Protein AF-A0A6J7SC85-F1 (afdb_monomer_lite)

Structure (mmCIF, N/CA/C/O backbone):
data_AF-A0A6J7SC85-F1
#
_entry.id   AF-A0A6J7SC85-F1
#
loop_
_atom_site.group_PDB
_atom_site.id
_atom_site.type_symbol
_atom_site.label_atom_id
_atom_site.label_alt_id
_atom_site.label_comp_id
_atom_site.label_asym_id
_atom_site.label_entity_id
_atom_site.label_seq_id
_atom_site.pdbx_PDB_ins_code
_atom_site.Cartn_x
_atom_site.Cartn_y
_atom_site.Cartn_z
_atom_site.occupancy
_atom_site.B_iso_or_equiv
_atom_site.auth_seq_id
_atom_site.auth_comp_id
_atom_site.auth_asym_id
_atom_site.auth_atom_id
_atom_site.pdbx_PDB_model_num
ATOM 1 N N . MET A 1 1 ? 9.748 -5.430 8.933 1.00 62.22 1 MET A N 1
ATOM 2 C CA . MET A 1 1 ? 9.141 -5.790 10.232 1.00 62.22 1 MET A CA 1
ATOM 3 C C . MET A 1 1 ? 8.597 -4.599 11.026 1.00 62.22 1 MET A C 1
ATOM 5 O O . MET A 1 1 ? 7.788 -4.850 11.901 1.00 62.22 1 MET A O 1
ATOM 9 N N . GLN A 1 2 ? 8.916 -3.335 10.693 1.00 80.88 2 GLN A N 1
ATOM 10 C CA . GLN A 1 2 ? 8.422 -2.161 11.444 1.00 80.88 2 GLN A CA 1
ATOM 11 C C . GLN A 1 2 ? 6.901 -2.140 11.677 1.00 80.88 2 GLN A C 1
ATOM 13 O O . GLN A 1 2 ? 6.470 -1.886 12.786 1.00 80.88 2 GLN A O 1
ATOM 18 N N . ALA A 1 3 ? 6.080 -2.435 10.663 1.00 82.62 3 ALA A N 1
ATOM 19 C CA . ALA A 1 3 ? 4.622 -2.399 10.821 1.00 82.62 3 ALA A CA 1
ATOM 20 C C . ALA A 1 3 ? 4.093 -3.425 11.841 1.00 82.62 3 ALA A C 1
ATOM 22 O O . ALA A 1 3 ? 3.151 -3.126 12.559 1.00 82.62 3 ALA A O 1
ATOM 23 N N . ILE A 1 4 ? 4.711 -4.610 11.919 1.00 87.44 4 ILE A N 1
ATOM 24 C CA . ILE A 1 4 ? 4.344 -5.634 12.910 1.00 87.44 4 ILE A CA 1
ATOM 25 C C . ILE A 1 4 ? 4.719 -5.149 14.313 1.00 87.44 4 ILE A C 1
ATOM 27 O O . ILE A 1 4 ? 3.898 -5.239 15.214 1.00 87.44 4 ILE A O 1
ATOM 31 N N . TYR A 1 5 ? 5.913 -4.568 14.465 1.00 87.50 5 TYR A N 1
ATOM 32 C CA . TYR A 1 5 ? 6.370 -3.994 15.732 1.00 87.50 5 TYR A CA 1
ATOM 33 C C . TYR A 1 5 ? 5.454 -2.861 16.221 1.00 87.50 5 TYR A C 1
ATOM 35 O O . TYR A 1 5 ? 5.045 -2.853 17.371 1.00 87.50 5 TYR A O 1
ATOM 43 N N . GLU A 1 6 ? 5.059 -1.934 15.341 1.00 87.12 6 GLU A N 1
ATOM 44 C CA . GLU A 1 6 ? 4.137 -0.843 15.705 1.00 87.12 6 GLU A CA 1
ATOM 45 C C . GLU A 1 6 ? 2.759 -1.366 16.139 1.00 87.12 6 GLU A C 1
ATOM 47 O O . GLU A 1 6 ? 2.150 -0.804 17.044 1.00 87.12 6 GLU A O 1
ATOM 52 N N . ILE A 1 7 ? 2.265 -2.435 15.502 1.00 89.69 7 ILE A N 1
ATOM 53 C CA . ILE A 1 7 ? 1.004 -3.087 15.883 1.00 89.69 7 ILE A CA 1
ATOM 54 C C . ILE A 1 7 ? 1.132 -3.754 17.258 1.00 89.69 7 ILE A C 1
ATOM 56 O O . ILE A 1 7 ? 0.226 -3.633 18.080 1.00 89.69 7 ILE A O 1
ATOM 60 N N . GLU A 1 8 ? 2.247 -4.440 17.509 1.00 91.19 8 GLU A N 1
ATOM 61 C CA . GLU A 1 8 ? 2.533 -5.092 18.789 1.00 91.19 8 GLU A CA 1
ATOM 62 C C . GLU A 1 8 ? 2.639 -4.071 19.929 1.00 91.19 8 GLU A C 1
ATOM 64 O O . GLU A 1 8 ? 1.951 -4.214 20.937 1.00 91.19 8 GLU A O 1
ATOM 69 N N . GLU A 1 9 ? 3.400 -2.990 19.737 1.00 90.62 9 GLU A N 1
ATOM 70 C CA . GLU A 1 9 ? 3.529 -1.887 20.701 1.00 90.62 9 GLU A CA 1
ATOM 71 C C . GLU A 1 9 ? 2.191 -1.183 20.971 1.00 90.62 9 GLU A C 1
ATOM 73 O O . GLU A 1 9 ? 1.929 -0.733 22.086 1.00 90.62 9 GLU A O 1
ATOM 78 N N . HIS A 1 10 ? 1.316 -1.086 19.964 1.00 89.56 10 HIS A N 1
ATOM 79 C CA . HIS A 1 10 ? -0.034 -0.546 20.138 1.00 89.56 10 HIS A CA 1
ATOM 80 C C . HIS A 1 10 ? -0.978 -1.519 20.873 1.00 89.56 10 HIS A C 1
ATOM 82 O O . HIS A 1 10 ? -2.034 -1.112 21.354 1.00 89.56 10 HIS A O 1
ATOM 88 N N . GLY A 1 11 ? -0.614 -2.802 20.965 1.00 93.12 11 GLY A N 1
ATOM 89 C CA . GLY A 1 11 ? -1.374 -3.862 21.632 1.00 93.12 11 GLY A CA 1
ATOM 90 C C . GLY A 1 11 ? -2.488 -4.486 20.786 1.00 93.12 11 GLY A C 1
ATOM 91 O O . GLY A 1 11 ? -3.043 -5.515 21.169 1.00 93.12 11 GLY A O 1
ATOM 92 N N . SER A 1 12 ? -2.825 -3.901 19.633 1.00 90.56 12 SER A N 1
ATOM 93 C CA . SER A 1 12 ? -3.784 -4.468 18.680 1.00 90.56 12 SER A CA 1
ATOM 94 C C . SER A 1 12 ? -3.628 -3.852 17.290 1.00 90.56 12 SER A C 1
ATOM 96 O O . SER A 1 12 ? -3.154 -2.727 17.136 1.00 90.56 12 SER A O 1
ATOM 98 N N . GLY A 1 13 ? -4.039 -4.585 16.258 1.00 92.19 13 GLY A N 1
ATOM 99 C CA . GLY A 1 13 ? -4.035 -4.088 14.888 1.00 92.19 13 GLY A CA 1
ATOM 100 C C . GLY A 1 13 ? -4.269 -5.192 13.869 1.00 92.19 13 GLY A C 1
ATOM 101 O O . GLY A 1 13 ? -4.488 -6.352 14.215 1.00 92.19 13 GLY A O 1
ATOM 102 N N . LEU A 1 14 ? -4.226 -4.815 12.594 1.00 91.69 14 LEU A N 1
ATOM 103 C CA . LEU A 1 14 ? -4.472 -5.712 11.471 1.00 91.69 14 LEU A CA 1
ATOM 104 C C . LEU A 1 14 ? -3.461 -5.472 10.353 1.00 91.69 14 LEU A C 1
ATOM 106 O O . LEU A 1 14 ? -3.012 -4.349 10.121 1.00 91.69 14 LEU A O 1
ATOM 110 N N . ILE A 1 15 ? -3.139 -6.540 9.629 1.00 92.06 15 ILE A N 1
ATOM 111 C CA . ILE A 1 15 ? -2.354 -6.478 8.398 1.00 92.06 15 ILE A CA 1
ATOM 112 C C . ILE A 1 15 ? -3.220 -7.032 7.276 1.00 92.06 15 ILE A C 1
ATOM 114 O O . ILE A 1 15 ? -3.550 -8.215 7.270 1.00 92.06 15 ILE A O 1
ATOM 118 N N . ILE A 1 16 ? -3.556 -6.177 6.310 1.00 91.00 16 ILE A N 1
ATOM 119 C CA . ILE A 1 16 ? -4.193 -6.599 5.061 1.00 91.00 16 ILE A CA 1
ATOM 120 C C . ILE A 1 16 ? -3.108 -6.744 4.007 1.00 91.00 16 ILE A C 1
ATOM 122 O O . ILE A 1 16 ? -2.435 -5.776 3.645 1.00 91.00 16 ILE A O 1
ATOM 126 N N . TYR A 1 17 ? -2.942 -7.969 3.523 1.00 91.00 17 TYR A N 1
ATOM 127 C CA . TYR A 1 17 ? -1.978 -8.301 2.487 1.00 91.00 17 TYR A CA 1
ATOM 128 C C . TYR A 1 17 ? -2.689 -8.460 1.138 1.00 91.00 17 TYR A C 1
ATOM 130 O O . TYR A 1 17 ? -3.269 -9.506 0.852 1.00 91.00 17 TYR A O 1
ATOM 138 N N . LEU A 1 18 ? -2.659 -7.403 0.321 1.00 89.69 18 LEU A N 1
ATOM 139 C CA . LEU A 1 18 ? -3.251 -7.384 -1.021 1.00 89.69 18 LEU A CA 1
ATOM 140 C C . LEU A 1 18 ? -2.297 -8.049 -2.017 1.00 89.69 18 LEU A C 1
ATOM 142 O O . LEU A 1 18 ? -1.167 -7.592 -2.193 1.00 89.69 18 LEU A O 1
ATOM 146 N N . ARG A 1 19 ? -2.741 -9.142 -2.646 1.00 84.31 19 ARG A N 1
ATOM 147 C CA . ARG A 1 19 ? -1.888 -9.970 -3.516 1.00 84.31 19 ARG A CA 1
ATOM 148 C C . ARG A 1 19 ? -1.709 -9.388 -4.917 1.00 84.31 19 ARG A C 1
ATOM 150 O O . ARG A 1 19 ? -0.625 -9.516 -5.477 1.00 84.31 19 ARG A O 1
ATOM 157 N N . ASP A 1 20 ? -2.703 -8.671 -5.425 1.00 83.75 20 ASP A N 1
ATOM 158 C CA . ASP A 1 20 ? -2.704 -8.150 -6.799 1.00 83.75 20 ASP A CA 1
ATOM 159 C C . ASP A 1 20 ? -1.982 -6.796 -6.934 1.00 83.75 20 ASP A C 1
ATOM 161 O O . ASP A 1 20 ? -2.133 -6.082 -7.914 1.00 83.75 20 ASP A O 1
ATOM 165 N N . HIS A 1 21 ? -1.184 -6.404 -5.933 1.00 86.31 21 HIS A N 1
ATOM 166 C CA . HIS A 1 21 ? -0.467 -5.118 -5.906 1.00 86.31 21 HIS A CA 1
ATOM 167 C C . HIS A 1 21 ? 1.014 -5.235 -6.281 1.00 86.31 21 HIS A C 1
ATOM 169 O O . HIS A 1 21 ? 1.742 -4.234 -6.265 1.00 86.31 21 HIS A O 1
ATOM 175 N N . GLU A 1 22 ? 1.484 -6.442 -6.604 1.00 87.69 22 GLU A N 1
ATOM 176 C CA . GLU A 1 22 ? 2.860 -6.662 -7.049 1.00 87.69 22 GLU A CA 1
ATOM 177 C C . GLU A 1 22 ? 3.167 -5.812 -8.294 1.00 87.69 22 GLU A C 1
ATOM 179 O O . GLU A 1 22 ? 2.325 -5.639 -9.172 1.00 87.69 22 GLU A O 1
ATOM 184 N N . GLY A 1 23 ? 4.359 -5.211 -8.345 1.00 81.81 23 GLY A N 1
ATOM 185 C CA . GLY A 1 23 ? 4.738 -4.312 -9.444 1.00 81.81 23 GLY A CA 1
ATOM 186 C C . GLY A 1 23 ? 3.936 -3.004 -9.556 1.00 81.81 23 GLY A C 1
ATOM 187 O O . GLY A 1 23 ? 4.108 -2.304 -10.541 1.00 81.81 23 GLY A O 1
ATOM 188 N N . ARG A 1 24 ? 3.123 -2.627 -8.555 1.00 83.81 24 ARG A N 1
ATOM 189 C CA . ARG A 1 24 ? 2.074 -1.584 -8.661 1.00 83.81 24 ARG A CA 1
ATOM 190 C C . ARG A 1 24 ? 0.866 -2.003 -9.510 1.00 83.81 24 ARG A C 1
ATOM 192 O O . ARG A 1 24 ? 0.286 -1.167 -10.186 1.00 83.81 24 ARG A O 1
ATOM 199 N N . GLY A 1 25 ? 0.474 -3.272 -9.446 1.00 84.19 25 GLY A N 1
ATOM 200 C CA . GLY A 1 25 ? -0.714 -3.789 -10.139 1.00 84.19 25 GLY A CA 1
ATOM 201 C C . GLY A 1 25 ? -0.397 -4.525 -11.440 1.00 84.19 25 GLY A C 1
ATOM 202 O O . GLY A 1 25 ? -1.125 -5.434 -11.814 1.00 84.19 25 GLY A O 1
ATOM 203 N N . ILE A 1 26 ? 0.758 -4.250 -12.052 1.00 84.69 26 ILE A N 1
ATOM 204 C CA . ILE A 1 26 ? 1.183 -4.889 -13.313 1.00 84.69 26 ILE A CA 1
ATOM 205 C C . ILE A 1 26 ? 1.615 -6.359 -13.138 1.00 84.69 26 ILE A C 1
ATOM 207 O O . ILE A 1 26 ? 1.806 -7.096 -14.105 1.00 84.69 26 ILE A O 1
ATOM 211 N N . GLY A 1 27 ? 1.812 -6.806 -11.894 1.00 86.69 27 GLY A N 1
ATOM 212 C CA . GLY A 1 27 ? 2.229 -8.165 -11.567 1.00 86.69 27 GLY A CA 1
ATOM 213 C C . GLY A 1 27 ? 3.738 -8.414 -11.679 1.00 86.69 27 GLY A C 1
ATOM 214 O O . GLY A 1 27 ? 4.533 -7.587 -12.130 1.00 86.69 27 GLY A O 1
ATOM 215 N N . LEU A 1 28 ? 4.163 -9.596 -11.220 1.00 88.00 28 LEU A N 1
ATOM 216 C CA . LEU A 1 28 ? 5.585 -9.936 -11.096 1.00 88.00 28 LEU A CA 1
ATOM 217 C C . LEU A 1 28 ? 6.294 -10.064 -12.453 1.00 88.00 28 LEU A C 1
ATOM 219 O O . LEU A 1 28 ? 7.439 -9.639 -12.584 1.00 88.00 28 LEU A O 1
ATOM 223 N N . GLY A 1 29 ? 5.629 -10.649 -13.454 1.00 89.62 29 GLY A N 1
ATOM 224 C CA . GLY A 1 29 ? 6.213 -10.849 -14.784 1.00 89.62 29 GLY A CA 1
ATOM 225 C C . GLY A 1 29 ? 6.560 -9.524 -15.464 1.00 89.62 29 GLY A C 1
ATOM 226 O O . GLY A 1 29 ? 7.682 -9.341 -15.935 1.00 89.62 29 GLY A O 1
ATOM 227 N N . GLU A 1 30 ? 5.629 -8.573 -15.434 1.00 89.06 30 GLU A N 1
ATOM 228 C CA . GLU A 1 30 ? 5.833 -7.236 -15.993 1.00 89.06 30 GLU A CA 1
ATOM 229 C C . GLU A 1 30 ? 6.836 -6.421 -15.177 1.00 89.06 30 GLU A C 1
ATOM 231 O O . GLU A 1 30 ? 7.685 -5.745 -15.751 1.00 89.06 30 GLU A O 1
ATOM 236 N N . LYS A 1 31 ? 6.858 -6.574 -13.848 1.00 87.50 31 LYS A N 1
ATOM 237 C CA . LYS A 1 31 ? 7.906 -5.981 -13.006 1.00 87.50 31 LYS A CA 1
ATOM 238 C C . LYS A 1 31 ? 9.311 -6.438 -13.413 1.00 87.50 31 LYS A C 1
ATOM 240 O O . LYS A 1 31 ? 10.228 -5.621 -13.460 1.00 87.50 31 LYS A O 1
ATOM 245 N N . ILE A 1 32 ? 9.490 -7.724 -13.727 1.00 90.38 32 ILE A N 1
ATOM 246 C CA . ILE A 1 32 ? 10.777 -8.254 -14.206 1.00 90.38 32 ILE A CA 1
ATOM 247 C C . ILE A 1 32 ? 11.141 -7.640 -15.568 1.00 90.38 32 ILE A C 1
ATOM 249 O O . ILE A 1 32 ? 12.295 -7.266 -15.778 1.00 90.38 32 ILE A O 1
ATOM 253 N N . ARG A 1 33 ? 10.171 -7.473 -16.477 1.00 89.00 33 ARG A N 1
ATOM 254 C CA . ARG A 1 33 ? 10.390 -6.796 -17.770 1.00 89.00 33 ARG A CA 1
ATOM 255 C C . ARG A 1 33 ? 10.772 -5.326 -17.591 1.00 89.00 33 ARG A C 1
ATOM 257 O O . ARG A 1 33 ? 11.708 -4.862 -18.236 1.00 89.00 33 ARG A O 1
ATOM 264 N N . ALA A 1 34 ? 10.109 -4.618 -16.678 1.00 87.56 34 ALA A N 1
ATOM 265 C CA . ALA A 1 34 ? 10.417 -3.227 -16.366 1.00 87.56 34 ALA A CA 1
ATOM 266 C C . ALA A 1 34 ? 11.840 -3.075 -15.804 1.00 87.56 34 ALA A C 1
ATOM 268 O O . ALA A 1 34 ? 12.524 -2.110 -16.133 1.00 87.56 34 ALA A O 1
ATOM 269 N N . TYR A 1 35 ? 12.318 -4.039 -15.008 1.00 87.75 35 TYR A N 1
ATOM 270 C CA . TYR A 1 35 ? 13.707 -4.055 -14.537 1.00 87.75 35 TYR A CA 1
ATOM 271 C C . TYR A 1 35 ? 14.711 -4.242 -15.671 1.00 87.75 35 TYR A C 1
ATOM 273 O O . TYR A 1 35 ? 15.705 -3.527 -15.702 1.00 87.75 35 TYR A O 1
ATOM 281 N N . ALA A 1 36 ? 14.425 -5.100 -16.652 1.00 90.62 36 ALA A N 1
ATOM 282 C CA . ALA A 1 36 ? 15.302 -5.245 -17.814 1.00 90.62 36 ALA A CA 1
ATOM 283 C C . ALA A 1 36 ? 15.439 -3.934 -18.617 1.00 90.62 36 ALA A C 1
ATOM 285 O O . ALA A 1 36 ? 16.523 -3.615 -19.101 1.00 90.62 36 ALA A O 1
ATOM 286 N N . LEU A 1 37 ? 14.362 -3.147 -18.730 1.00 88.62 37 LEU A N 1
ATOM 287 C CA . LEU A 1 37 ? 14.401 -1.825 -19.368 1.00 88.62 37 LEU A CA 1
ATOM 288 C C . LEU A 1 37 ? 15.148 -0.786 -18.522 1.00 88.62 37 LEU A C 1
ATOM 290 O O . LEU A 1 37 ? 15.854 0.060 -19.070 1.00 88.62 37 LEU A O 1
ATOM 294 N N . GLN A 1 38 ? 15.029 -0.868 -17.195 1.00 88.00 38 GLN A N 1
ATOM 295 C CA . GLN A 1 38 ? 15.779 -0.004 -16.283 1.00 88.00 38 GLN A CA 1
ATOM 296 C C . GLN A 1 38 ? 17.281 -0.291 -16.326 1.00 88.00 38 GLN A C 1
ATOM 298 O O . GLN A 1 38 ? 18.082 0.639 -16.394 1.00 88.00 38 GLN A O 1
ATOM 303 N N . ASP A 1 39 ? 17.666 -1.565 -16.384 1.00 88.06 39 ASP A N 1
ATOM 304 C CA . ASP A 1 39 ? 19.059 -1.983 -16.566 1.00 88.06 39 ASP A CA 1
ATOM 305 C C . ASP A 1 39 ? 19.619 -1.523 -17.924 1.00 88.06 39 ASP A C 1
ATOM 307 O O . ASP A 1 39 ? 20.812 -1.247 -18.049 1.00 88.06 39 ASP A O 1
ATOM 311 N N . ALA A 1 40 ? 18.751 -1.372 -18.931 1.00 89.69 40 ALA A N 1
ATOM 312 C CA . ALA A 1 40 ? 19.082 -0.777 -20.225 1.00 89.69 40 ALA A CA 1
ATOM 313 C C . ALA A 1 40 ? 19.125 0.768 -20.211 1.00 89.69 40 ALA A C 1
ATOM 315 O O . ALA A 1 40 ? 19.396 1.380 -21.245 1.00 89.69 40 ALA A O 1
ATOM 316 N N . GLY A 1 41 ? 18.893 1.401 -19.056 1.00 89.25 41 GLY A N 1
ATOM 317 C CA . GLY A 1 41 ? 19.073 2.835 -18.830 1.00 89.25 41 GLY A CA 1
ATOM 318 C C . GLY A 1 41 ? 17.788 3.657 -18.721 1.00 89.25 41 GLY A C 1
ATOM 319 O O . GLY A 1 41 ? 17.886 4.869 -18.540 1.00 89.25 41 GLY A O 1
ATOM 320 N N . GLN A 1 42 ? 16.604 3.042 -18.810 1.00 88.50 42 GLN A N 1
ATOM 321 C CA . GLN A 1 42 ? 15.344 3.757 -18.587 1.00 88.50 42 GLN A CA 1
ATOM 322 C C . GLN A 1 42 ? 15.115 4.031 -17.096 1.00 88.50 42 GLN A C 1
ATOM 324 O O . GLN A 1 42 ? 15.498 3.246 -16.228 1.00 88.50 42 GLN A O 1
ATOM 329 N N . ASN A 1 43 ? 14.437 5.125 -16.765 1.00 86.19 43 ASN A N 1
ATOM 330 C CA .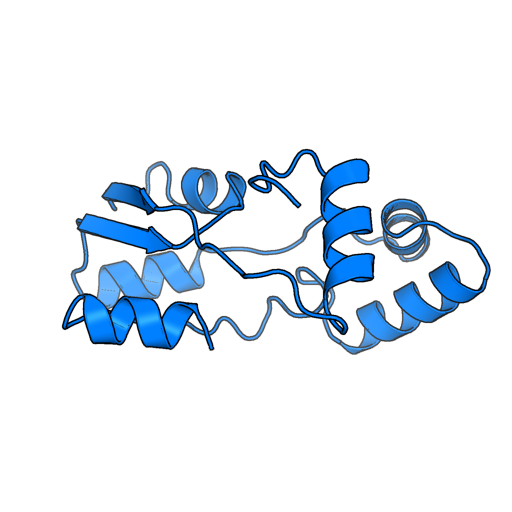 ASN A 1 43 ? 13.920 5.293 -15.409 1.00 86.19 43 ASN A CA 1
ATOM 331 C C . ASN A 1 43 ? 12.624 4.479 -15.202 1.00 86.19 43 ASN A C 1
ATOM 333 O O . ASN A 1 43 ? 12.016 3.967 -16.141 1.00 86.19 43 ASN A O 1
ATOM 337 N N . THR A 1 44 ? 12.177 4.354 -13.950 1.00 78.38 44 THR A N 1
ATOM 338 C CA . THR A 1 44 ? 10.999 3.545 -13.585 1.00 78.38 44 THR A CA 1
ATOM 339 C C . THR A 1 44 ? 9.721 3.950 -14.326 1.00 78.38 44 THR A C 1
ATOM 341 O O . THR A 1 44 ? 8.890 3.094 -14.615 1.00 78.38 44 THR A O 1
ATOM 344 N N . LEU A 1 45 ? 9.543 5.244 -14.604 1.00 81.62 45 LEU A N 1
ATOM 345 C CA . LEU A 1 45 ? 8.365 5.752 -15.303 1.00 81.62 45 LEU A CA 1
ATOM 346 C C . LEU A 1 45 ? 8.428 5.404 -16.795 1.00 81.62 45 LEU A C 1
ATOM 348 O O . LEU A 1 45 ? 7.467 4.870 -17.341 1.00 81.62 45 LEU A O 1
ATOM 352 N N . GLU A 1 46 ? 9.574 5.654 -17.428 1.00 84.94 46 GLU A N 1
ATOM 353 C CA . GLU A 1 46 ? 9.829 5.326 -18.836 1.00 84.94 46 GLU A CA 1
ATOM 354 C C . GLU A 1 46 ? 9.656 3.831 -19.118 1.00 84.94 46 GLU A C 1
ATOM 356 O O . GLU A 1 46 ? 9.039 3.466 -20.119 1.00 84.94 46 GLU A O 1
ATOM 361 N N . ALA A 1 47 ? 10.135 2.976 -18.209 1.00 86.00 47 ALA A N 1
ATOM 362 C CA . ALA A 1 47 ? 10.010 1.527 -18.321 1.00 86.00 47 ALA A CA 1
ATOM 363 C C . ALA A 1 47 ? 8.548 1.066 -18.305 1.00 86.00 47 ALA A C 1
ATOM 365 O O . ALA A 1 47 ? 8.160 0.249 -19.138 1.00 86.00 47 ALA A O 1
ATOM 366 N N . ASN A 1 48 ? 7.725 1.610 -17.402 1.00 84.44 48 ASN A N 1
ATOM 367 C CA . ASN A 1 48 ? 6.302 1.271 -17.345 1.00 84.44 48 ASN A CA 1
ATOM 368 C C . ASN A 1 48 ? 5.553 1.755 -18.595 1.00 84.44 48 ASN A C 1
ATOM 370 O O . ASN A 1 48 ? 4.839 0.967 -19.210 1.00 84.44 48 ASN A O 1
ATOM 374 N N . ILE A 1 49 ? 5.787 3.000 -19.028 1.00 85.69 49 ILE A N 1
ATOM 375 C CA . ILE A 1 49 ? 5.157 3.556 -20.238 1.00 85.69 49 ILE A CA 1
ATOM 376 C C . ILE A 1 49 ? 5.563 2.754 -21.482 1.00 85.69 49 ILE A C 1
ATOM 378 O O . ILE A 1 49 ? 4.720 2.449 -22.322 1.00 85.69 49 ILE A O 1
ATOM 382 N N . SER A 1 50 ? 6.837 2.362 -21.594 1.00 87.94 50 SER A N 1
ATOM 383 C CA . SER A 1 50 ? 7.337 1.545 -22.712 1.00 87.94 50 SER A CA 1
ATOM 384 C C . SER A 1 50 ? 6.670 0.168 -22.789 1.00 87.94 50 SER A C 1
ATOM 386 O O . SER A 1 50 ? 6.588 -0.414 -23.869 1.00 87.94 50 SER A O 1
ATOM 388 N N . LEU A 1 51 ? 6.197 -0.354 -21.654 1.00 86.50 51 LEU A N 1
ATOM 389 C CA . LEU A 1 51 ? 5.461 -1.616 -21.555 1.00 86.50 51 LEU A CA 1
ATOM 390 C C . LEU A 1 51 ? 3.937 -1.440 -21.684 1.00 86.50 51 LEU A C 1
ATOM 392 O O . LEU A 1 51 ? 3.221 -2.437 -21.699 1.00 86.50 51 LEU A O 1
ATOM 396 N N . GLY A 1 52 ? 3.450 -0.203 -21.830 1.00 88.19 52 GLY A N 1
ATOM 397 C CA . GLY A 1 52 ? 2.026 0.112 -21.956 1.00 88.19 52 GLY A CA 1
ATOM 398 C C . GLY A 1 52 ? 1.259 0.127 -20.633 1.00 88.19 52 GLY A C 1
ATOM 399 O O . GLY A 1 52 ? 0.034 0.068 -20.669 1.00 88.19 52 GLY A O 1
ATOM 400 N N . HIS A 1 53 ? 1.961 0.200 -19.498 1.00 86.50 53 HIS A N 1
ATOM 401 C CA . HIS A 1 53 ? 1.362 0.236 -18.161 1.00 86.50 53 HIS A CA 1
ATOM 402 C C . HIS A 1 53 ? 1.202 1.664 -17.651 1.00 86.50 53 HIS A C 1
ATOM 404 O O . HIS A 1 53 ? 2.023 2.542 -17.946 1.00 86.50 53 HIS A O 1
ATOM 410 N N . GLU A 1 54 ? 0.201 1.873 -16.801 1.00 79.75 54 GLU A N 1
ATOM 411 C CA . GLU A 1 54 ? 0.074 3.118 -16.049 1.00 79.75 54 GLU A CA 1
ATOM 412 C C . GLU A 1 54 ? 1.175 3.244 -14.976 1.00 79.75 54 GLU A C 1
ATOM 414 O O . GLU A 1 54 ? 1.915 2.311 -14.638 1.00 79.75 54 GLU A O 1
ATOM 419 N N . VAL A 1 55 ? 1.309 4.443 -14.405 1.00 72.88 55 VAL A N 1
ATOM 420 C CA . VAL A 1 55 ? 2.296 4.699 -13.339 1.00 72.88 55 VAL A CA 1
ATOM 421 C C . VAL A 1 55 ? 1.984 3.878 -12.081 1.00 72.88 55 VAL A C 1
ATOM 423 O O . VAL A 1 55 ? 2.910 3.454 -11.372 1.00 72.88 55 VAL A O 1
ATOM 426 N N . ASP A 1 56 ? 0.694 3.652 -11.823 1.00 78.44 56 ASP A N 1
ATOM 427 C CA . ASP A 1 56 ? 0.164 2.883 -10.705 1.00 78.44 56 ASP A CA 1
ATOM 428 C C . ASP A 1 56 ? -1.238 2.329 -11.029 1.00 78.44 56 ASP A C 1
ATOM 430 O O . ASP A 1 56 ? -2.171 3.100 -11.230 1.00 78.44 56 ASP A O 1
ATOM 434 N N . GLU A 1 57 ? -1.395 1.004 -11.064 1.00 81.81 57 GLU A N 1
ATOM 435 C CA . GLU A 1 57 ? -2.661 0.314 -11.383 1.00 81.81 57 GLU A CA 1
ATOM 436 C C . GLU A 1 57 ? -3.309 -0.322 -10.144 1.00 81.81 57 GLU A C 1
ATOM 438 O O . GLU A 1 57 ? -4.178 -1.189 -10.234 1.00 81.81 57 GLU A O 1
ATOM 443 N N . ARG A 1 58 ? -2.872 0.064 -8.941 1.00 87.69 58 ARG A N 1
ATOM 444 C CA . ARG A 1 58 ? -3.384 -0.537 -7.706 1.00 87.69 58 ARG A CA 1
ATOM 445 C C . ARG A 1 58 ? -4.786 -0.027 -7.378 1.00 87.69 58 ARG A C 1
ATOM 447 O O . ARG A 1 58 ? -4.983 1.169 -7.184 1.00 87.69 58 ARG A O 1
ATOM 454 N N . SER A 1 59 ? -5.715 -0.955 -7.149 1.00 87.44 59 SER A N 1
ATOM 455 C CA . SER A 1 59 ? -7.021 -0.685 -6.525 1.00 87.44 59 SER A CA 1
ATOM 456 C C . SER A 1 59 ? -7.025 -1.069 -5.042 1.00 87.44 59 SER A C 1
ATOM 458 O O . SER A 1 59 ? -6.513 -2.121 -4.665 1.00 87.44 59 SER A O 1
ATOM 460 N N . TYR A 1 60 ? -7.618 -0.243 -4.179 1.00 90.44 60 TYR A N 1
ATOM 461 C CA . TYR A 1 60 ? -7.789 -0.546 -2.748 1.00 90.44 60 TYR A CA 1
ATOM 462 C C . TYR A 1 60 ? -9.210 -1.012 -2.391 1.00 90.44 60 TYR A C 1
ATOM 464 O O . TYR A 1 60 ? -9.520 -1.159 -1.209 1.00 90.44 60 TYR A O 1
ATOM 472 N N . GLU A 1 61 ? -10.059 -1.288 -3.383 1.00 91.44 61 GLU A N 1
ATOM 473 C CA . GLU A 1 61 ? -11.452 -1.724 -3.188 1.00 91.44 61 GLU A CA 1
ATOM 474 C C . GLU A 1 61 ? -11.565 -3.012 -2.361 1.00 91.44 61 GLU A C 1
ATOM 476 O O . GLU A 1 61 ? -12.433 -3.121 -1.491 1.00 91.44 61 GLU A O 1
ATOM 481 N N . ASP A 1 62 ? -10.639 -3.954 -2.548 1.00 92.50 62 ASP A N 1
ATOM 482 C CA . ASP A 1 62 ? -10.574 -5.173 -1.736 1.00 92.5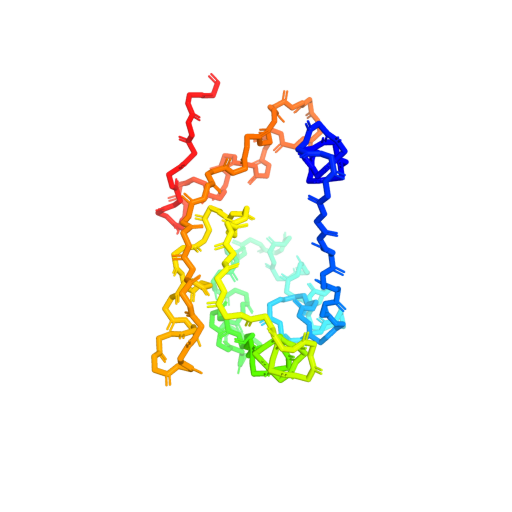0 62 ASP A CA 1
ATOM 483 C C . ASP A 1 62 ? -10.311 -4.858 -0.262 1.00 92.50 62 ASP A C 1
ATOM 485 O O . ASP A 1 62 ? -10.924 -5.446 0.629 1.00 92.50 62 ASP A O 1
ATOM 489 N N . ALA A 1 63 ? -9.422 -3.899 0.019 1.00 92.88 63 ALA A N 1
ATOM 490 C CA . ALA A 1 63 ? -9.160 -3.483 1.391 1.00 92.88 63 ALA A CA 1
ATOM 491 C C . ALA A 1 63 ? -10.403 -2.833 2.005 1.00 92.88 63 ALA A C 1
ATOM 493 O O . ALA A 1 63 ? -10.767 -3.183 3.123 1.00 92.88 63 ALA A O 1
ATOM 494 N N . ILE A 1 64 ? -11.094 -1.956 1.274 1.00 93.44 64 ILE A N 1
ATOM 495 C CA . ILE A 1 64 ? -12.352 -1.345 1.730 1.00 93.44 64 ILE A CA 1
ATOM 496 C C . ILE A 1 64 ? -13.392 -2.429 2.042 1.00 93.44 64 ILE A C 1
ATOM 498 O O . ILE A 1 64 ? -14.008 -2.410 3.107 1.00 93.44 64 ILE A O 1
ATOM 502 N N . SER A 1 65 ? -13.531 -3.421 1.162 1.00 94.25 65 SER A N 1
ATOM 503 C CA . SER A 1 65 ? -14.459 -4.541 1.342 1.00 94.25 65 SER A CA 1
ATOM 504 C C . SER A 1 65 ? -14.137 -5.363 2.593 1.00 94.25 65 SER A C 1
ATOM 506 O O . SER A 1 65 ? -15.044 -5.730 3.340 1.00 94.25 65 SER A O 1
ATOM 508 N N . ILE A 1 66 ? -12.851 -5.603 2.872 1.00 94.62 66 ILE A N 1
ATOM 509 C CA . ILE A 1 66 ? -12.403 -6.275 4.100 1.00 94.62 66 ILE A CA 1
ATOM 510 C C . ILE A 1 66 ? -12.767 -5.447 5.337 1.00 94.62 66 ILE A C 1
ATOM 512 O O . ILE A 1 66 ? -13.288 -5.997 6.304 1.00 94.62 66 ILE A O 1
ATOM 516 N N . PHE A 1 67 ? -12.530 -4.134 5.317 1.00 94.25 67 PHE A N 1
ATOM 517 C CA . PHE A 1 67 ? -12.888 -3.247 6.426 1.00 94.25 67 PHE A CA 1
ATOM 518 C C . PHE A 1 67 ? -14.392 -3.274 6.722 1.00 94.25 67 PHE A C 1
ATOM 520 O O . PHE A 1 67 ? -14.782 -3.451 7.876 1.00 94.25 67 PHE A O 1
ATOM 527 N N . ILE A 1 68 ? -15.226 -3.174 5.683 1.00 93.62 68 ILE A N 1
ATOM 528 C CA . ILE A 1 68 ? -16.688 -3.248 5.802 1.00 93.62 68 ILE A CA 1
ATOM 529 C C . ILE A 1 68 ? -17.114 -4.608 6.365 1.00 93.62 68 ILE A C 1
ATOM 531 O O . ILE A 1 68 ? -17.906 -4.659 7.304 1.00 93.62 68 ILE A O 1
ATOM 535 N N . ALA A 1 69 ? -16.566 -5.707 5.840 1.00 95.31 69 ALA A N 1
ATOM 536 C CA . ALA A 1 69 ? -16.889 -7.058 6.299 1.00 95.31 69 ALA A CA 1
ATOM 537 C C . ALA A 1 69 ? -16.500 -7.298 7.769 1.00 95.31 69 ALA A C 1
ATOM 539 O O . ALA A 1 69 ? -17.177 -8.045 8.472 1.00 95.31 69 ALA A O 1
ATOM 540 N N . LEU A 1 70 ? -15.428 -6.653 8.238 1.00 94.50 70 LEU A N 1
ATOM 541 C CA . LEU A 1 70 ? -14.982 -6.700 9.631 1.00 94.50 70 LEU A CA 1
ATOM 542 C C . LEU A 1 70 ? -15.689 -5.674 10.534 1.00 94.50 70 LEU A C 1
ATOM 544 O O . LEU A 1 70 ? -15.454 -5.675 11.741 1.00 94.50 70 LEU A O 1
ATOM 548 N N . GLY A 1 71 ? -16.542 -4.806 9.979 1.00 94.62 71 GLY A N 1
ATOM 549 C CA . GLY A 1 71 ? -17.233 -3.753 10.727 1.00 94.62 71 GLY A CA 1
ATOM 550 C C . GLY A 1 71 ? -16.304 -2.652 11.249 1.00 94.62 71 GLY A C 1
ATOM 551 O O . GLY A 1 71 ? -16.591 -2.046 12.278 1.00 94.62 71 GLY A O 1
ATOM 552 N N . ILE A 1 72 ? -15.177 -2.407 10.576 1.00 93.44 72 ILE A N 1
ATOM 553 C CA . ILE A 1 72 ? -14.178 -1.417 10.990 1.00 93.44 72 ILE A CA 1
ATOM 554 C C . ILE A 1 72 ? -14.495 -0.073 10.335 1.00 93.44 72 ILE A C 1
ATOM 556 O O . ILE A 1 72 ? -14.383 0.067 9.118 1.00 93.44 72 ILE A O 1
ATOM 560 N N . SER A 1 73 ? -14.843 0.927 11.147 1.00 91.69 73 SER A N 1
ATOM 561 C CA . SER A 1 73 ? -15.165 2.286 10.687 1.00 91.69 73 SER A CA 1
ATOM 562 C C . SER A 1 73 ? -14.083 3.321 10.987 1.00 91.69 73 SER A C 1
ATOM 564 O O . SER A 1 73 ? -14.038 4.344 10.317 1.00 91.69 73 SER A O 1
ATOM 566 N N . ASP A 1 74 ? -13.203 3.077 11.961 1.00 92.31 74 ASP A N 1
ATOM 567 C CA . ASP A 1 74 ? -12.208 4.047 12.427 1.00 92.31 74 ASP A CA 1
ATOM 568 C C . ASP A 1 74 ? -10.868 3.350 12.672 1.00 92.31 74 ASP A C 1
ATOM 570 O O . ASP A 1 74 ? -10.775 2.434 13.490 1.00 92.31 74 ASP A O 1
ATOM 574 N N . VAL A 1 75 ? -9.813 3.772 11.967 1.00 91.31 75 VAL A N 1
ATOM 575 C CA . VAL A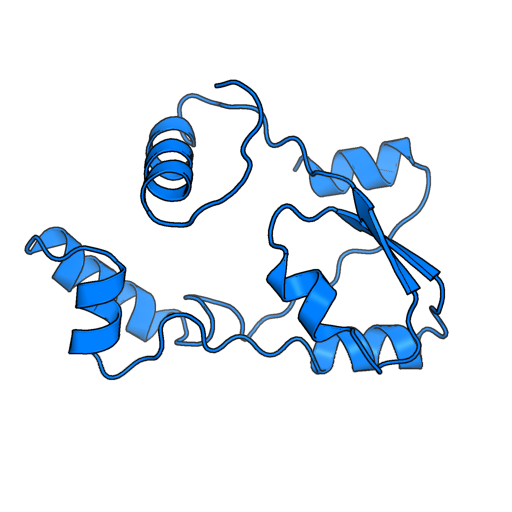 1 75 ? -8.477 3.177 12.120 1.00 91.31 75 VAL A CA 1
ATOM 576 C C . VAL A 1 75 ? -7.357 4.199 11.918 1.00 91.31 75 VAL A C 1
ATOM 578 O O . VAL A 1 75 ? -7.477 5.160 11.152 1.00 91.31 75 VAL A O 1
ATOM 581 N N . GLU A 1 76 ? -6.220 3.959 12.570 1.00 91.62 76 GLU A N 1
ATOM 582 C CA . GLU A 1 76 ? -4.956 4.594 12.207 1.00 91.62 76 GLU A CA 1
ATOM 583 C C . GLU A 1 76 ? -4.242 3.782 11.125 1.00 91.62 76 GLU A C 1
ATOM 585 O O . GLU A 1 76 ? -3.764 2.670 11.352 1.00 91.62 76 GLU A O 1
ATOM 590 N N . LEU A 1 77 ? -4.141 4.352 9.926 1.00 91.38 77 LEU A N 1
ATOM 591 C CA . LEU A 1 77 ? -3.416 3.744 8.825 1.00 91.38 77 LEU A CA 1
ATOM 592 C C . LEU A 1 77 ? -1.934 4.133 8.890 1.00 91.38 77 LEU A C 1
ATOM 594 O O . LEU A 1 77 ? -1.563 5.296 8.691 1.00 91.38 77 LEU A O 1
ATOM 598 N N . LEU A 1 78 ? -1.079 3.128 9.089 1.00 90.00 78 LEU A N 1
ATOM 599 C CA . LEU A 1 78 ? 0.375 3.251 8.987 1.00 90.00 78 LEU A CA 1
ATOM 600 C C . LEU A 1 78 ? 0.790 3.391 7.512 1.00 90.00 78 LEU A C 1
ATOM 602 O O . LEU A 1 78 ? 1.018 2.402 6.812 1.00 90.00 78 LEU A O 1
ATOM 606 N N . THR A 1 79 ? 0.871 4.623 7.001 1.00 86.25 79 THR A N 1
ATOM 607 C CA . THR A 1 79 ? 1.201 4.882 5.590 1.00 86.25 79 THR A CA 1
ATOM 608 C C . THR A 1 79 ? 1.993 6.168 5.375 1.00 86.25 79 THR A C 1
ATOM 610 O O . THR A 1 79 ? 1.751 7.204 5.994 1.00 86.25 79 THR A O 1
ATOM 613 N N . ASN A 1 80 ? 2.906 6.117 4.402 1.00 82.81 80 ASN A N 1
ATOM 614 C CA . ASN A 1 80 ? 3.569 7.293 3.836 1.00 82.81 80 ASN A CA 1
ATOM 615 C C . ASN A 1 80 ? 3.019 7.669 2.446 1.00 82.81 80 ASN A C 1
ATOM 617 O O . ASN A 1 80 ? 3.411 8.707 1.922 1.00 82.81 80 ASN A O 1
ATOM 621 N N . ASN A 1 81 ? 2.134 6.857 1.848 1.00 81.81 81 ASN A N 1
ATOM 622 C CA . ASN A 1 81 ? 1.499 7.152 0.559 1.00 81.81 81 ASN A CA 1
ATOM 623 C C . ASN A 1 81 ? 0.165 7.900 0.786 1.00 81.81 81 ASN A C 1
ATOM 625 O O . ASN A 1 81 ? -0.726 7.302 1.399 1.00 81.81 81 ASN A O 1
ATOM 629 N N . PRO A 1 82 ? 0.015 9.160 0.329 1.00 80.62 82 PRO A N 1
ATOM 630 C CA . PRO A 1 82 ? -1.254 9.887 0.400 1.00 80.62 82 PRO A CA 1
ATOM 631 C C . PRO A 1 82 ? -2.370 9.265 -0.454 1.00 80.62 82 PRO A C 1
ATOM 633 O O . PRO A 1 82 ? -3.520 9.314 -0.035 1.00 80.62 82 PRO A O 1
ATOM 636 N N . GLU A 1 83 ? -2.060 8.603 -1.574 1.00 82.56 83 GLU A N 1
ATOM 637 C CA . GLU A 1 83 ? -3.071 7.976 -2.449 1.00 82.56 83 GLU A CA 1
ATOM 638 C C . GLU A 1 83 ? -3.867 6.887 -1.724 1.00 82.56 83 GLU A C 1
ATOM 640 O O . GLU A 1 83 ? -5.047 6.695 -1.988 1.00 82.56 83 GLU A O 1
ATOM 645 N N . LYS A 1 84 ? -3.245 6.200 -0.754 1.00 83.31 84 LYS A N 1
ATOM 646 C CA . LYS A 1 84 ? -3.940 5.208 0.079 1.00 83.31 84 LYS A CA 1
ATOM 647 C C . LYS A 1 84 ? -5.062 5.818 0.910 1.00 83.31 84 LYS A C 1
ATOM 649 O O . LYS A 1 84 ? -6.030 5.130 1.187 1.00 83.31 84 LYS A O 1
ATOM 654 N N . LEU A 1 85 ? -4.897 7.062 1.356 1.00 86.06 85 LEU A N 1
ATOM 655 C CA . LEU A 1 85 ? -5.931 7.757 2.120 1.00 86.06 85 LEU A CA 1
ATOM 656 C C . LEU A 1 85 ? -7.046 8.203 1.178 1.00 86.06 85 LEU A C 1
ATOM 658 O O . LEU A 1 85 ? -8.209 7.946 1.467 1.00 86.06 85 LEU A O 1
ATOM 662 N N . ALA A 1 86 ? -6.669 8.777 0.031 1.00 87.69 86 ALA A N 1
ATOM 663 C CA . ALA A 1 86 ? -7.609 9.205 -1.000 1.00 87.69 86 ALA A CA 1
ATOM 664 C C . ALA A 1 86 ? -8.484 8.044 -1.503 1.00 87.69 86 ALA A C 1
ATOM 666 O O . ALA A 1 86 ? -9.682 8.211 -1.688 1.00 87.69 86 ALA A O 1
ATOM 667 N N . ALA A 1 87 ? -7.920 6.840 -1.644 1.00 88.62 87 ALA A N 1
ATOM 668 C CA . ALA A 1 87 ? -8.664 5.666 -2.096 1.00 88.62 87 ALA A CA 1
ATOM 669 C C . ALA A 1 87 ? -9.817 5.248 -1.162 1.00 88.62 87 ALA A C 1
ATOM 671 O O . ALA A 1 87 ? -10.718 4.547 -1.602 1.00 88.62 87 ALA A O 1
ATOM 672 N N . PHE A 1 88 ? -9.799 5.660 0.110 1.00 90.50 88 PHE A N 1
ATOM 673 C CA . PHE A 1 88 ? -10.865 5.377 1.078 1.00 90.50 88 PHE A CA 1
ATOM 674 C C . PHE A 1 88 ? -11.857 6.541 1.224 1.00 90.50 88 PHE A C 1
ATOM 676 O O . PHE A 1 88 ? -12.837 6.413 1.965 1.00 90.50 88 PHE A O 1
ATOM 683 N N . GLU A 1 89 ? -11.648 7.670 0.541 1.00 88.38 89 GLU A N 1
ATOM 684 C CA . GLU A 1 89 ? -12.607 8.775 0.553 1.00 88.38 89 GLU A CA 1
ATOM 685 C C . GLU A 1 89 ? -13.968 8.308 0.020 1.00 88.38 89 GLU A C 1
ATOM 687 O O . GLU A 1 89 ? -14.066 7.583 -0.966 1.00 88.38 89 GLU A O 1
ATOM 692 N N . GLY A 1 90 ? -15.045 8.676 0.717 1.00 88.12 90 GLY A N 1
ATOM 693 C CA . GLY A 1 90 ? -16.404 8.252 0.361 1.00 88.12 90 GLY A CA 1
ATOM 694 C C . GLY A 1 90 ? -16.776 6.816 0.758 1.00 88.12 90 GLY A C 1
ATOM 695 O O . GLY A 1 90 ? -17.948 6.468 0.662 1.00 88.12 90 GLY A O 1
ATOM 696 N N . SER A 1 91 ? -15.843 6.005 1.277 1.00 90.38 91 SER A N 1
ATOM 697 C CA . SER A 1 91 ? -16.138 4.636 1.750 1.00 90.38 91 SER A CA 1
ATOM 698 C C . SER A 1 91 ? -16.898 4.576 3.085 1.00 90.38 91 SER A C 1
ATOM 700 O O . SER A 1 91 ? -17.387 3.519 3.474 1.00 90.38 91 SER A O 1
ATOM 702 N N . GLY A 1 92 ? -16.979 5.700 3.807 1.00 90.50 92 GLY A N 1
ATOM 703 C CA . GLY A 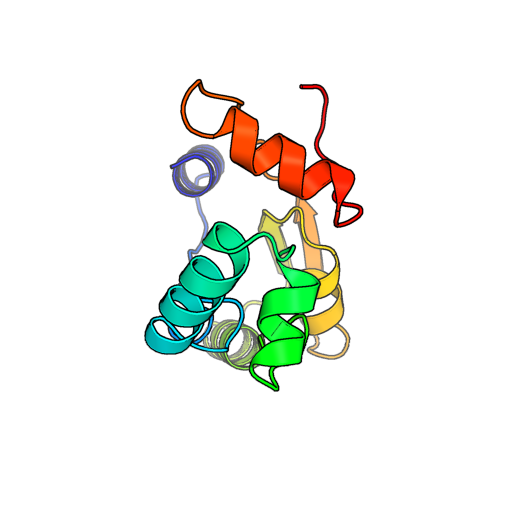1 92 ? -17.516 5.764 5.172 1.00 90.50 92 GLY A CA 1
ATOM 704 C C . GLY A 1 92 ? -16.537 5.300 6.259 1.00 90.50 92 GLY A C 1
ATOM 705 O O . GLY A 1 92 ? -16.900 5.310 7.432 1.00 90.50 92 GLY A O 1
ATOM 706 N N . ILE A 1 93 ? -15.307 4.925 5.890 1.00 93.31 93 ILE A N 1
ATOM 707 C CA . ILE A 1 93 ? -14.234 4.548 6.817 1.00 93.31 93 ILE A CA 1
ATOM 708 C C . ILE A 1 93 ? -13.364 5.775 7.111 1.00 93.31 93 ILE A C 1
ATOM 710 O O . ILE A 1 93 ? -12.770 6.373 6.212 1.00 93.31 93 ILE A O 1
ATOM 714 N N . ASN A 1 94 ? -13.235 6.127 8.385 1.00 91.56 94 ASN A N 1
ATOM 715 C CA . ASN A 1 94 ? -12.380 7.203 8.859 1.00 91.56 94 ASN A CA 1
ATOM 716 C C . ASN A 1 94 ? -10.941 6.706 9.025 1.00 91.56 94 ASN A C 1
ATOM 718 O O . ASN A 1 94 ? -10.618 5.946 9.943 1.00 91.56 94 ASN A O 1
ATOM 722 N N . LEU A 1 95 ? -10.048 7.188 8.160 1.00 90.88 95 LEU A N 1
ATOM 723 C CA . LEU A 1 95 ? -8.619 6.909 8.256 1.00 90.88 95 LEU A CA 1
ATOM 724 C C . LEU A 1 95 ? -7.861 8.086 8.868 1.00 90.88 95 LEU A C 1
ATOM 726 O O . LEU A 1 95 ? -7.824 9.183 8.310 1.00 90.88 95 LEU A O 1
ATOM 730 N N . LYS A 1 96 ? -7.156 7.836 9.973 1.00 89.19 96 LYS A N 1
ATOM 731 C CA . LYS A 1 96 ? -6.121 8.747 10.477 1.00 89.19 96 LYS A CA 1
ATOM 732 C C . LYS A 1 96 ? -4.755 8.281 9.994 1.00 89.19 96 LYS A C 1
ATOM 734 O O . LYS A 1 96 ? -4.389 7.122 10.155 1.00 89.19 96 LYS A O 1
ATOM 739 N N . LYS A 1 97 ? -3.973 9.180 9.399 1.00 87.81 97 LYS A N 1
ATOM 740 C CA . LYS A 1 97 ? -2.612 8.858 8.957 1.00 87.81 97 LYS A CA 1
ATOM 741 C C . LYS A 1 97 ? -1.660 8.844 10.146 1.00 87.81 97 LYS A C 1
ATOM 743 O O . LYS A 1 97 ? -1.489 9.869 10.801 1.00 87.81 97 LYS A O 1
ATOM 748 N N . ARG A 1 98 ? -0.917 7.753 10.304 1.00 85.19 98 ARG A N 1
ATOM 749 C CA . ARG A 1 98 ? 0.308 7.720 11.108 1.00 85.19 98 ARG A CA 1
ATOM 750 C C . ARG A 1 98 ? 1.480 7.354 10.203 1.00 85.19 98 ARG A C 1
ATOM 752 O O . ARG A 1 98 ? 1.399 6.426 9.398 1.00 85.19 98 ARG A O 1
ATOM 759 N N . LYS A 1 99 ? 2.560 8.139 10.262 1.00 83.06 99 LYS A N 1
ATOM 760 C CA . LYS A 1 99 ? 3.747 7.881 9.436 1.00 83.06 99 LYS A CA 1
ATOM 761 C C . LYS A 1 99 ? 4.404 6.590 9.906 1.00 83.06 99 LYS A C 1
ATOM 763 O O . LYS A 1 99 ? 4.630 6.408 11.098 1.00 83.06 99 LYS A O 1
ATOM 768 N N . LEU A 1 100 ? 4.737 5.719 8.959 1.00 78.94 100 LEU A N 1
ATOM 769 C CA . LEU A 1 100 ? 5.540 4.542 9.257 1.00 78.94 100 LEU A CA 1
ATOM 770 C C . LEU A 1 100 ? 7.014 4.934 9.143 1.00 78.94 100 LEU A C 1
ATOM 772 O O . LEU A 1 100 ? 7.500 5.217 8.043 1.00 78.94 100 LEU A O 1
ATOM 776 N N . HIS A 1 101 ? 7.716 4.954 10.273 1.00 72.19 101 HIS A N 1
ATOM 777 C CA . HIS A 1 101 ? 9.146 5.241 10.322 1.00 72.19 101 HIS A CA 1
ATOM 778 C C . HIS A 1 101 ? 9.932 3.988 9.942 1.00 72.19 101 HIS A C 1
ATOM 780 O O . HIS A 1 101 ? 10.310 3.179 10.782 1.00 72.19 101 HIS A O 1
ATOM 786 N N . THR A 1 102 ? 10.173 3.789 8.650 1.00 65.94 102 THR A N 1
ATOM 787 C CA . THR A 1 102 ? 11.131 2.772 8.215 1.00 65.94 102 THR A CA 1
ATOM 788 C C . THR A 1 102 ? 12.535 3.331 8.396 1.00 65.94 102 THR A C 1
ATOM 790 O O . THR A 1 102 ? 12.940 4.200 7.625 1.00 65.94 102 THR A O 1
ATOM 793 N N . GLY A 1 103 ? 13.262 2.858 9.410 1.00 61.34 103 GLY A N 1
ATOM 794 C CA . GLY A 1 103 ? 14.664 3.226 9.604 1.00 61.34 103 GLY A CA 1
ATOM 795 C C . GLY A 1 103 ? 15.513 2.934 8.361 1.00 61.34 103 GLY A C 1
ATOM 796 O O . GLY A 1 103 ? 15.281 1.950 7.644 1.00 61.34 103 GLY A O 1
ATOM 797 N N . VAL A 1 104 ? 16.493 3.800 8.099 1.00 58.97 104 VAL A N 1
ATOM 798 C CA . VAL A 1 104 ? 17.494 3.578 7.053 1.00 58.97 104 VAL A CA 1
ATOM 799 C C . VAL A 1 104 ? 18.429 2.470 7.525 1.00 58.97 104 VAL A C 1
ATOM 801 O O . VAL A 1 104 ? 19.041 2.565 8.585 1.00 58.97 104 VAL A O 1
ATOM 804 N N . ASN A 1 105 ? 18.554 1.416 6.732 1.00 60.22 105 ASN A N 1
ATOM 805 C CA . ASN A 1 105 ? 19.606 0.423 6.873 1.00 60.22 105 ASN A CA 1
ATOM 806 C C . ASN A 1 105 ? 20.461 0.407 5.601 1.00 60.22 105 ASN A C 1
ATOM 808 O O . ASN A 1 105 ? 20.118 1.012 4.581 1.00 60.22 105 ASN A O 1
ATOM 812 N N . GLU A 1 106 ? 21.605 -0.265 5.660 1.00 59.84 106 GLU A N 1
ATOM 813 C CA . GLU A 1 106 ? 22.547 -0.316 4.537 1.00 59.84 106 GLU A CA 1
ATOM 814 C C . GLU A 1 106 ? 21.921 -0.871 3.242 1.00 59.84 106 GLU A C 1
ATOM 816 O O . GLU A 1 106 ? 22.281 -0.437 2.149 1.00 59.84 106 GLU A O 1
ATOM 821 N N . PHE A 1 107 ? 20.918 -1.749 3.360 1.00 59.75 107 PHE A N 1
ATOM 822 C CA . PHE A 1 107 ? 20.257 -2.412 2.234 1.00 59.75 107 PHE A CA 1
ATOM 823 C C . PHE A 1 107 ? 19.138 -1.580 1.593 1.00 59.75 107 PHE A C 1
ATOM 825 O O . PHE A 1 107 ? 18.872 -1.721 0.402 1.00 59.75 107 PHE A O 1
ATOM 832 N N . ASN A 1 108 ? 18.469 -0.706 2.351 1.00 65.62 108 ASN A N 1
ATOM 833 C CA . ASN A 1 108 ? 17.318 0.065 1.870 1.00 65.62 108 ASN A CA 1
ATOM 834 C C . ASN A 1 108 ? 17.660 1.522 1.501 1.00 65.62 108 ASN A C 1
ATOM 836 O O . ASN A 1 108 ? 16.845 2.188 0.863 1.00 65.62 108 ASN A O 1
ATOM 840 N N . ARG A 1 109 ? 18.870 2.003 1.825 1.00 65.38 109 ARG A N 1
ATOM 841 C CA . ARG A 1 109 ? 19.304 3.396 1.612 1.00 65.38 109 ARG A CA 1
ATOM 842 C C . ARG A 1 109 ? 19.161 3.867 0.161 1.00 65.38 109 ARG A C 1
ATOM 844 O O . ARG A 1 109 ? 18.530 4.894 -0.077 1.00 65.38 109 ARG A O 1
ATOM 851 N N . LYS A 1 110 ? 19.696 3.115 -0.811 1.00 62.78 110 LYS A N 1
ATOM 852 C CA . LYS A 1 110 ? 19.615 3.477 -2.244 1.00 62.78 110 LYS A CA 1
ATOM 853 C C . LYS A 1 110 ? 18.169 3.515 -2.746 1.00 62.78 110 LYS A C 1
ATOM 855 O O . LYS A 1 110 ? 17.778 4.453 -3.428 1.00 62.78 110 LYS A O 1
ATOM 860 N N . TYR A 1 111 ? 17.363 2.529 -2.351 1.00 63.03 111 TYR A N 1
ATOM 861 C CA . TYR A 1 111 ? 15.950 2.453 -2.724 1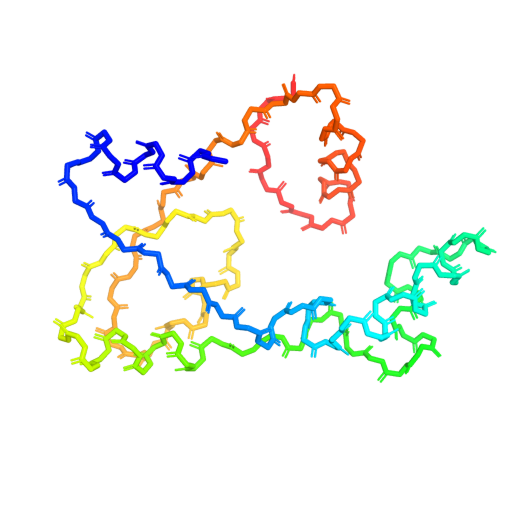.00 63.03 111 TYR A CA 1
ATOM 862 C C . TYR A 1 111 ? 15.135 3.627 -2.156 1.00 63.03 111 TYR A C 1
ATOM 864 O O . TYR A 1 111 ? 14.317 4.215 -2.864 1.00 63.03 111 TYR A O 1
ATOM 872 N N . LEU A 1 112 ? 15.377 4.007 -0.895 1.00 63.34 112 LEU A N 1
ATOM 873 C CA . LEU A 1 112 ? 14.709 5.143 -0.253 1.00 63.34 112 LEU A CA 1
ATOM 874 C C . LEU A 1 112 ? 15.105 6.488 -0.886 1.00 63.34 112 LEU A C 1
ATOM 876 O O . LEU A 1 112 ? 14.238 7.344 -1.056 1.00 63.34 112 LEU A O 1
ATOM 880 N N . GLN A 1 113 ? 16.369 6.656 -1.293 1.00 65.81 113 GLN A N 1
ATOM 881 C CA . GLN A 1 113 ? 16.840 7.848 -2.013 1.00 65.81 113 GLN A CA 1
ATOM 882 C C . GLN A 1 113 ? 16.132 8.015 -3.363 1.00 65.81 113 GLN A C 1
ATOM 884 O O . GLN A 1 113 ? 15.532 9.060 -3.608 1.00 65.81 113 GLN A O 1
ATOM 889 N N . SER A 1 114 ? 16.085 6.961 -4.188 1.00 60.53 114 SER A N 1
ATOM 890 C CA . SER A 1 114 ? 15.365 6.994 -5.470 1.00 60.53 114 SER A CA 1
ATOM 891 C C . SER A 1 114 ? 13.874 7.304 -5.297 1.00 60.53 114 SER A C 1
ATOM 893 O O . SER A 1 114 ? 13.288 8.004 -6.117 1.00 60.53 114 SER A O 1
ATOM 895 N N . LYS A 1 115 ? 13.245 6.831 -4.212 1.00 63.41 115 LYS A N 1
ATOM 896 C CA . LYS A 1 115 ? 11.827 7.103 -3.930 1.00 63.41 115 LYS A CA 1
ATOM 897 C C . LYS A 1 115 ? 11.545 8.540 -3.490 1.00 63.41 115 LYS A C 1
ATOM 899 O O . LYS A 1 115 ? 10.472 9.060 -3.789 1.00 63.41 115 LYS A O 1
ATOM 904 N N . ARG A 1 116 ? 12.473 9.164 -2.761 1.00 63.22 116 ARG A N 1
ATOM 905 C CA . ARG A 1 116 ? 12.365 10.570 -2.352 1.00 63.22 116 ARG A CA 1
ATOM 906 C C . ARG A 1 116 ? 12.456 11.489 -3.567 1.00 63.22 116 ARG A C 1
ATOM 908 O O . ARG A 1 116 ? 11.617 12.370 -3.719 1.00 63.22 116 ARG A O 1
ATOM 915 N N . ASP A 1 117 ? 13.449 11.249 -4.418 1.00 57.28 117 ASP A N 1
AT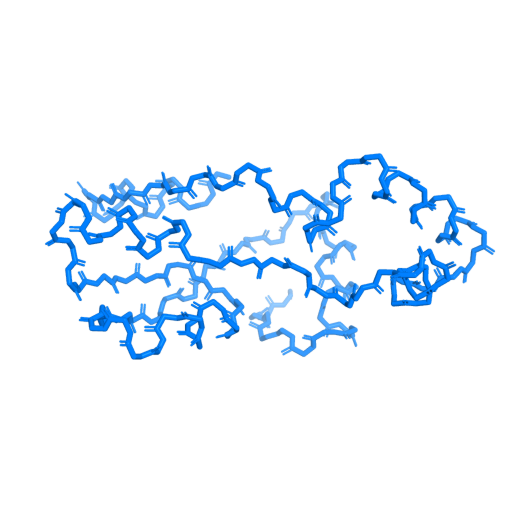OM 916 C CA . ASP A 1 117 ? 13.821 12.184 -5.481 1.00 57.28 117 ASP A CA 1
ATOM 917 C C . ASP A 1 117 ? 12.863 12.116 -6.688 1.00 57.28 117 ASP A C 1
ATOM 919 O O . ASP A 1 117 ? 12.646 13.130 -7.343 1.00 57.28 117 ASP A O 1
ATOM 923 N N . LEU A 1 118 ? 12.237 10.957 -6.955 1.00 54.88 118 LEU A N 1
ATOM 924 C CA . LEU A 1 118 ? 11.339 10.775 -8.108 1.00 54.88 118 LEU A CA 1
ATOM 925 C C . LEU A 1 118 ? 9.835 10.923 -7.802 1.00 54.88 118 LEU A C 1
ATOM 927 O O . LEU A 1 118 ? 9.057 11.059 -8.740 1.00 54.88 118 LEU A O 1
ATOM 931 N N . MET A 1 119 ? 9.390 10.811 -6.539 1.00 53.25 119 MET A N 1
ATOM 932 C CA . MET A 1 119 ? 7.967 10.531 -6.235 1.00 53.25 119 MET A CA 1
ATOM 933 C C . MET A 1 119 ? 7.336 11.361 -5.100 1.00 53.25 119 MET A C 1
ATOM 935 O O . MET A 1 119 ? 6.316 10.960 -4.546 1.00 53.25 119 MET A O 1
ATOM 939 N N . SER A 1 120 ? 7.907 12.512 -4.728 1.00 52.50 120 SER A N 1
ATOM 940 C CA . SER A 1 120 ? 7.298 13.458 -3.762 1.00 52.50 120 SER A CA 1
ATOM 941 C C . SER A 1 120 ? 6.903 12.847 -2.399 1.00 52.50 120 SER A C 1
ATOM 943 O O . SER A 1 120 ? 6.027 13.360 -1.699 1.00 52.50 120 SER A O 1
ATOM 945 N N . HIS A 1 121 ? 7.540 11.746 -1.979 1.00 51.53 121 HIS A N 1
ATOM 946 C CA . HIS A 1 121 ? 7.279 11.125 -0.678 1.00 51.53 121 HIS A CA 1
ATOM 947 C C . HIS A 1 121 ? 7.971 11.907 0.447 1.00 51.53 121 HIS A C 1
ATOM 949 O O . HIS A 1 121 ? 9.187 12.093 0.431 1.00 51.53 121 HIS A O 1
ATOM 955 N N . THR A 1 122 ? 7.216 12.291 1.482 1.00 46.38 122 THR A N 1
ATOM 956 C CA . THR A 1 122 ? 7.751 12.916 2.703 1.00 46.38 122 THR A CA 1
ATOM 957 C C . THR A 1 122 ? 8.458 11.871 3.576 1.00 46.38 122 THR A C 1
ATOM 959 O O . THR A 1 122 ? 7.901 11.375 4.557 1.00 46.38 122 THR A O 1
ATOM 962 N N . LEU A 1 123 ? 9.675 11.491 3.200 1.00 50.91 123 LEU A N 1
ATOM 963 C CA . LEU A 1 123 ? 10.576 10.744 4.075 1.00 50.91 123 LEU A CA 1
ATOM 964 C C . LEU A 1 123 ? 11.136 11.728 5.115 1.00 50.91 123 LEU A C 1
ATOM 966 O O . LEU A 1 123 ? 11.617 12.799 4.754 1.00 50.91 123 LEU A O 1
ATOM 970 N N . GLY A 1 124 ? 10.988 11.400 6.404 1.00 47.22 124 GLY A N 1
ATOM 971 C CA . GLY A 1 124 ? 11.702 12.104 7.477 1.00 47.22 124 GLY A CA 1
ATOM 972 C C . GLY A 1 124 ? 13.219 11.968 7.303 1.00 47.22 124 GLY A C 1
ATOM 973 O O . GLY A 1 124 ? 13.650 11.179 6.463 1.00 47.22 124 GLY A O 1
ATOM 974 N N . GLU A 1 125 ? 13.988 12.763 8.057 1.00 35.31 125 GLU A N 1
ATOM 975 C CA . GLU A 1 125 ? 15.447 12.909 7.912 1.00 35.31 125 GLU A CA 1
ATOM 976 C C . GLU A 1 125 ? 16.176 11.579 7.645 1.00 35.31 125 GLU A C 1
ATOM 978 O O . GLU A 1 125 ? 15.902 10.559 8.282 1.00 35.31 125 GLU A O 1
ATOM 983 N N . ILE A 1 126 ? 17.066 11.627 6.647 1.00 45.19 126 ILE A N 1
ATOM 984 C CA . ILE A 1 126 ? 17.939 10.531 6.200 1.00 45.19 126 ILE A CA 1
ATOM 985 C C . ILE A 1 126 ? 19.112 10.377 7.159 1.00 45.19 126 ILE A C 1
ATOM 987 O O . ILE A 1 126 ? 19.708 11.424 7.490 1.00 45.19 126 ILE A O 1
#

Radius of gyration: 16.42 Å; chains: 1; bounding box: 40×24×44 Å

Sequence (126 aa):
MQAIYEIEEHGSGLIIYLRDHEGRGIGLGEKIRAYALQDAGQNTLEANISLGHEVDERSYEDAISIFIALGISDVELLTNNPEKLAAFEGSGINLKKRKLHTGVNEFNRKYLQSKRDLMSHTLGEI

Organism: NCBI:txid449393

pLDDT: mean 81.56, std 13.35, range [35.31, 95.31]

InterPro domains:
  IPR032677 GTP cyclohydrolase II [PF00925] (2-98)
  IPR036144 GTP cyclohydrolase II superfamily [G3DSA:3.40.50.10990] (1-102)
  IPR036144 GTP cyclohydrolase II superfamily [SSF142695] (3-98)

Secondary structure (DSSP, 8-state):
-HHHHHHHHHT-------GGGGGGTTHHHHHHHHHHHHHTT--HHHHHHHTT--S-----HHHHHHHHHTT--EEEEE-S-THHHHTTTTSS-EEEEE-------TTTHHHHHHHHHHH-------

Foldseek 3Di:
DLVVVVCVVVVHDDDDDDPCCVVLNPDDVLNVQLVVVVVVPDDSCRSQVVVVHDPHPDACVVVLVVCVVVVAQEDEDADQDPVVVVNCPPSNHHYDYDHRQDDDDPVCPVVVVSCVVPPVGPHPDD